Protein AF-A0A661JZH1-F1 (afdb_monomer_lite)

Radius of gyration: 23.4 Å; chains: 1; bounding box: 54×37×54 Å

Sequence (135 aa):
IGDEERGVVWEEVLIYLPTRVRLLLLSATIHNAKQIADWLTWLRSVPCDLVSVDERPVPIFPLFLFPEGELYPLNGKKGVLPIIAKKSSQYHRRRHRRTSFPSVAQILNYLEQANLLPAIFFFKSRSDCDRAVEQ

Foldseek 3Di:
DPPPVCPVVVVVCLLPPQLPDDDDDDDDDDPCQVVVQVVSCVRSVHHRDDDDDPDDPDDDFDWDADQVLDIDTQPDPVGCVVVCVVVVVVVVVVPPDPSPRHQLVRNVVSCVVVVNPPDDDDDPDPVVVVVSVVD

pLDDT: mean 84.64, std 13.68, range [46.34, 96.5]

Structure (mmCIF, N/CA/C/O backbone):
data_AF-A0A661JZH1-F1
#
_entry.id   AF-A0A661JZH1-F1
#
loop_
_atom_site.group_PDB
_atom_site.id
_atom_site.type_symbol
_atom_site.label_atom_id
_atom_site.label_alt_id
_atom_site.label_comp_id
_atom_site.label_asym_id
_atom_site.label_entity_id
_atom_site.label_seq_id
_atom_site.pdbx_PDB_ins_code
_atom_site.Cartn_x
_atom_site.Cartn_y
_atom_site.Cartn_z
_atom_site.occupancy
_atom_site.B_iso_or_equiv
_atom_site.auth_seq_id
_atom_site.auth_comp_id
_atom_site.auth_asym_id
_atom_site.auth_atom_id
_atom_site.pdbx_PDB_model_num
ATOM 1 N N . ILE A 1 1 ? -0.087 6.857 13.119 1.00 59.69 1 ILE A N 1
ATOM 2 C CA . ILE A 1 1 ? 0.827 6.122 14.023 1.00 59.69 1 ILE A CA 1
ATOM 3 C C . ILE A 1 1 ? 2.185 5.851 13.377 1.00 59.69 1 ILE A C 1
ATOM 5 O O . ILE A 1 1 ? 3.168 6.303 13.925 1.00 59.69 1 ILE A O 1
ATOM 9 N N . GLY A 1 2 ? 2.287 5.172 12.225 1.00 59.72 2 GLY A N 1
ATOM 10 C CA . GLY A 1 2 ? 3.595 4.781 11.651 1.00 59.72 2 GLY A CA 1
ATOM 11 C C . GLY A 1 2 ? 4.440 5.878 10.975 1.00 59.72 2 GLY A C 1
ATOM 12 O O . GLY A 1 2 ? 5.429 5.551 10.334 1.00 59.72 2 GLY A O 1
ATOM 13 N N . ASP A 1 3 ? 4.038 7.142 11.078 1.00 73.44 3 ASP A N 1
ATOM 14 C CA . ASP A 1 3 ? 4.778 8.311 10.590 1.00 73.44 3 ASP A CA 1
ATOM 15 C C . ASP A 1 3 ? 5.160 9.115 11.834 1.00 73.44 3 ASP A C 1
ATOM 17 O O . ASP A 1 3 ? 4.276 9.414 12.635 1.00 73.44 3 ASP A O 1
ATOM 21 N N . GLU A 1 4 ? 6.447 9.381 12.047 1.00 72.06 4 GLU A N 1
ATOM 22 C CA . GLU A 1 4 ? 6.952 9.941 13.309 1.00 72.06 4 GLU A CA 1
ATOM 23 C C . GLU A 1 4 ? 6.401 11.346 13.587 1.00 72.06 4 GLU A C 1
ATOM 25 O O . GLU A 1 4 ? 6.013 11.651 14.712 1.00 72.06 4 GLU A O 1
ATOM 30 N N . GLU A 1 5 ? 6.267 12.176 12.553 1.00 70.38 5 GLU A N 1
ATOM 31 C CA . GLU A 1 5 ? 5.800 13.555 12.703 1.00 70.38 5 GLU A CA 1
ATOM 32 C C . GLU A 1 5 ? 4.272 13.640 12.761 1.00 70.38 5 GLU A C 1
ATOM 34 O O . GLU A 1 5 ? 3.702 14.472 13.468 1.00 70.38 5 GLU A O 1
ATOM 39 N N . ARG A 1 6 ? 3.574 12.773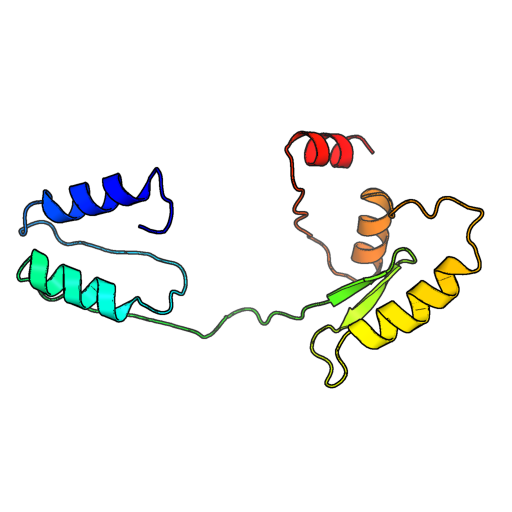 12.018 1.00 75.81 6 ARG A N 1
ATOM 40 C CA . ARG A 1 6 ? 2.108 12.834 11.876 1.00 75.81 6 ARG A CA 1
ATOM 41 C C . ARG A 1 6 ? 1.374 11.829 12.750 1.00 75.81 6 ARG A C 1
ATOM 43 O O . ARG A 1 6 ? 0.150 11.882 12.858 1.00 75.81 6 ARG A O 1
ATOM 50 N N . GLY A 1 7 ? 2.091 10.876 13.333 1.00 78.44 7 GLY A N 1
ATOM 51 C CA . GLY A 1 7 ? 1.533 9.756 14.077 1.00 78.44 7 GLY A CA 1
ATOM 52 C C . GLY A 1 7 ? 0.829 10.188 15.351 1.00 78.44 7 GLY A C 1
ATOM 53 O O . GLY A 1 7 ? -0.290 9.730 15.584 1.00 78.44 7 GLY A O 1
ATOM 54 N N . VAL A 1 8 ? 1.445 11.121 16.078 1.00 83.44 8 VAL A N 1
ATOM 55 C CA . VAL A 1 8 ? 0.961 11.663 17.356 1.00 83.44 8 VAL A CA 1
ATOM 56 C C . VAL A 1 8 ? -0.405 12.328 17.199 1.00 83.44 8 VAL A C 1
ATOM 58 O O . VAL A 1 8 ? -1.313 12.068 17.982 1.00 83.44 8 VAL A O 1
ATOM 61 N N . VAL A 1 9 ? -0.595 13.097 16.122 1.00 87.69 9 VAL A N 1
ATOM 62 C CA . VAL A 1 9 ? -1.858 13.802 15.851 1.00 87.69 9 VAL A CA 1
ATOM 63 C C . VAL A 1 9 ? -3.035 12.826 15.763 1.00 87.69 9 VAL A C 1
ATOM 65 O O . VAL A 1 9 ? -4.118 13.100 16.273 1.00 87.69 9 VAL A O 1
ATOM 68 N N . TRP A 1 10 ? -2.837 11.659 15.143 1.00 87.50 10 TRP A N 1
ATOM 69 C CA . TRP A 1 10 ? -3.893 10.649 15.048 1.00 87.50 10 TRP A CA 1
ATOM 70 C C . TRP A 1 10 ? -4.234 10.026 16.401 1.00 87.50 10 TRP A C 1
ATOM 72 O O . TRP A 1 10 ? -5.406 9.764 16.665 1.00 87.50 10 TRP A O 1
ATOM 82 N N . GLU A 1 11 ? -3.240 9.794 17.255 1.00 88.75 11 GLU A N 1
ATOM 83 C CA . GLU A 1 11 ? -3.466 9.247 18.596 1.00 88.75 11 GLU A CA 1
ATOM 84 C C . GLU A 1 11 ? -4.223 10.241 19.475 1.00 88.75 11 GLU A C 1
ATOM 86 O O . GLU A 1 11 ? -5.228 9.875 20.083 1.00 88.75 11 GLU A O 1
ATOM 91 N N . GLU A 1 12 ? -3.819 11.511 19.463 1.00 91.31 12 GLU A N 1
ATOM 92 C CA . GLU A 1 12 ? -4.502 12.577 20.198 1.00 91.31 12 GLU A CA 1
ATOM 93 C C . GLU A 1 12 ? -5.963 12.713 19.768 1.00 91.31 12 GLU A C 1
ATOM 95 O O . GLU A 1 12 ? -6.857 12.761 20.614 1.00 91.31 12 GLU A O 1
ATOM 100 N N . VAL A 1 13 ? -6.235 12.697 18.458 1.00 91.75 13 VAL A N 1
ATOM 101 C CA . VAL A 1 13 ? -7.612 12.732 17.948 1.00 91.75 13 VAL A CA 1
ATOM 102 C C . VAL A 1 13 ? -8.423 11.555 18.493 1.00 91.75 13 VAL A C 1
ATOM 104 O O . VAL A 1 13 ? -9.553 11.753 18.928 1.00 91.75 13 VAL A O 1
ATOM 107 N N . LEU A 1 14 ? -7.870 10.340 18.521 1.00 92.00 14 LEU A N 1
ATOM 108 C CA . LEU A 1 14 ? -8.584 9.150 19.002 1.00 92.00 14 LEU A CA 1
ATOM 109 C C . LEU A 1 14 ? -8.830 9.169 20.521 1.00 92.00 14 LEU A C 1
ATOM 111 O O . LEU A 1 14 ? -9.884 8.697 20.962 1.00 92.00 14 LEU A O 1
ATOM 115 N N . ILE A 1 15 ? -7.896 9.737 21.292 1.00 92.06 15 ILE A N 1
ATOM 116 C CA . ILE A 1 15 ? -7.983 9.910 22.751 1.00 92.06 15 ILE A CA 1
ATOM 117 C C . ILE A 1 15 ? -9.021 10.972 23.122 1.00 92.06 15 ILE A C 1
ATOM 119 O O . ILE A 1 15 ? -9.869 10.727 23.979 1.00 92.06 15 ILE A O 1
ATOM 123 N N . TYR A 1 16 ? -8.990 12.137 22.473 1.00 94.44 16 TYR A N 1
ATOM 124 C CA . TYR A 1 16 ? -9.860 13.261 22.834 1.00 94.44 16 TYR A CA 1
ATOM 125 C C . TYR A 1 16 ? -11.257 13.192 22.206 1.00 94.44 16 TYR A C 1
ATOM 127 O O . TYR A 1 16 ? -12.163 13.914 22.632 1.00 94.44 16 TYR A O 1
ATOM 135 N N . LEU A 1 17 ? -11.479 12.331 21.207 1.00 95.12 17 LEU A N 1
ATOM 136 C CA . LEU A 1 17 ? -12.785 12.207 20.567 1.00 95.12 17 LEU A CA 1
ATOM 137 C C . LEU A 1 17 ? -13.828 11.627 21.543 1.00 95.12 17 LEU A C 1
ATOM 139 O O . LEU A 1 17 ? -13.639 10.517 22.046 1.00 95.12 17 LEU A O 1
ATOM 143 N N . PRO A 1 18 ? -14.993 12.273 21.742 1.00 94.31 18 PRO A N 1
ATOM 144 C CA . PRO A 1 18 ? -16.040 11.756 22.621 1.00 94.31 18 PRO A CA 1
ATOM 145 C C . PRO A 1 18 ? -16.477 10.329 22.260 1.00 94.31 18 PRO A C 1
ATOM 147 O O . PRO A 1 18 ? -16.667 10.011 21.083 1.00 94.31 18 PRO A O 1
ATOM 150 N N . THR A 1 19 ? -16.708 9.476 23.263 1.00 92.94 19 THR A N 1
ATOM 151 C CA . THR A 1 19 ? -17.062 8.048 23.087 1.00 92.94 19 THR A CA 1
ATOM 152 C C . THR A 1 19 ? -18.367 7.821 22.321 1.00 92.94 19 THR A C 1
ATOM 154 O O . THR A 1 19 ? -18.510 6.810 21.637 1.00 92.94 19 THR A O 1
ATOM 157 N N . ARG A 1 20 ? -19.293 8.790 22.352 1.00 94.19 20 ARG A N 1
ATOM 158 C CA . ARG A 1 20 ? -20.544 8.766 21.569 1.00 94.19 20 ARG A CA 1
ATOM 159 C C . ARG A 1 20 ? -20.327 8.740 20.050 1.00 94.19 20 ARG A C 1
ATOM 161 O O . ARG A 1 20 ? -21.237 8.369 19.315 1.00 94.19 20 ARG A O 1
ATOM 168 N N . VAL A 1 21 ? -19.157 9.170 19.573 1.00 95.25 21 VAL A N 1
ATOM 169 C CA . VAL A 1 21 ? -18.824 9.181 18.146 1.00 95.25 21 VAL A CA 1
ATOM 170 C C . VAL A 1 21 ? -18.358 7.786 17.733 1.00 95.25 21 VAL A C 1
ATOM 172 O O . VAL A 1 21 ? -17.395 7.250 18.290 1.00 95.25 21 VAL A O 1
ATOM 175 N N . ARG A 1 22 ? -19.049 7.201 16.750 1.00 93.44 22 ARG A N 1
ATOM 176 C CA . ARG A 1 22 ? -18.672 5.925 16.134 1.00 93.44 22 ARG A CA 1
ATOM 177 C C . ARG A 1 22 ? -17.532 6.151 15.145 1.00 93.44 22 ARG A C 1
ATOM 179 O O . ARG A 1 22 ? -17.556 7.114 14.384 1.00 93.44 22 ARG A O 1
ATOM 186 N N . LEU A 1 23 ? -16.550 5.259 15.171 1.00 94.50 23 LEU A N 1
ATOM 187 C CA . LEU A 1 23 ? -15.378 5.311 14.306 1.00 94.50 23 LEU A CA 1
ATOM 188 C C . LEU A 1 23 ? -15.500 4.265 13.200 1.00 94.50 23 LEU A C 1
ATOM 190 O O . LEU A 1 23 ? -15.855 3.121 13.472 1.00 94.50 23 LEU A O 1
ATOM 194 N N . LEU A 1 24 ? -15.160 4.662 11.976 1.00 95.50 24 LEU A N 1
ATOM 195 C CA . LEU A 1 24 ? -14.872 3.757 10.869 1.00 95.50 24 LEU A CA 1
ATOM 196 C C . LEU A 1 24 ? -13.411 3.974 10.475 1.00 95.50 24 LEU A C 1
ATOM 198 O O . LEU A 1 24 ? -13.042 5.065 10.044 1.00 95.50 24 LEU A O 1
ATOM 202 N N . LEU A 1 25 ? -12.582 2.951 10.666 1.00 93.69 25 LEU A N 1
ATOM 203 C CA . LEU A 1 25 ? -11.138 3.018 10.452 1.00 93.69 25 LEU A CA 1
ATOM 204 C C . LEU A 1 25 ? -10.787 2.217 9.204 1.00 93.69 25 LEU A C 1
ATOM 206 O O . LEU A 1 25 ? -10.924 0.997 9.185 1.00 93.69 25 LEU A O 1
ATOM 210 N N . LEU A 1 26 ? -10.344 2.912 8.159 1.00 94.81 26 LEU A N 1
ATOM 211 C CA . LEU A 1 26 ? -9.920 2.294 6.907 1.00 94.81 26 LEU A CA 1
ATOM 212 C C . LEU A 1 26 ? -8.395 2.323 6.834 1.00 94.81 26 LEU A C 1
ATOM 214 O O . LEU A 1 26 ? -7.784 3.387 6.912 1.00 94.81 26 LEU A O 1
ATOM 218 N N . SER A 1 27 ? -7.789 1.148 6.694 1.00 92.69 27 SER A N 1
ATOM 219 C CA . SER A 1 27 ? -6.339 0.975 6.620 1.00 92.69 27 SER 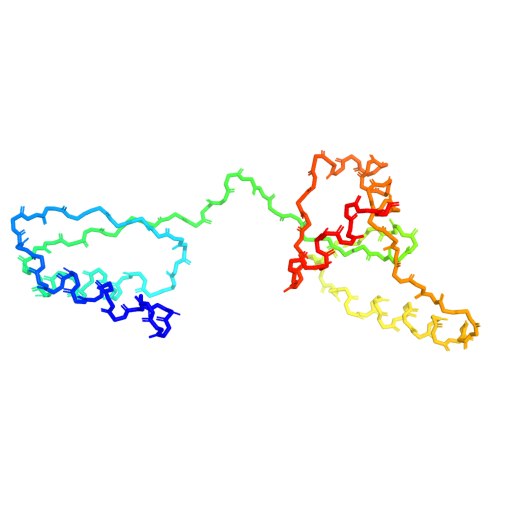A CA 1
ATOM 220 C C . SER A 1 27 ? -5.974 0.012 5.495 1.00 92.69 27 SER A C 1
ATOM 222 O O . SER A 1 27 ? -6.766 -0.848 5.114 1.00 92.69 27 SER A O 1
ATOM 224 N N . ALA A 1 28 ? -4.741 0.125 5.004 1.00 90.12 28 ALA A N 1
ATOM 225 C CA . ALA A 1 28 ? -4.095 -0.971 4.292 1.00 90.12 28 ALA A CA 1
ATOM 226 C C . ALA A 1 28 ? -3.837 -2.159 5.242 1.00 90.12 28 ALA A C 1
ATOM 228 O O . ALA A 1 28 ? -3.953 -2.037 6.466 1.00 90.12 28 ALA A O 1
ATOM 229 N N . THR A 1 29 ? -3.450 -3.302 4.678 1.00 88.44 29 THR A N 1
ATOM 230 C CA . THR A 1 29 ? -3.061 -4.504 5.428 1.00 88.44 29 THR A CA 1
ATOM 231 C C . THR A 1 29 ? -1.892 -4.204 6.375 1.00 88.44 29 THR A C 1
ATOM 233 O O . THR A 1 29 ? -0.799 -3.858 5.919 1.00 88.44 29 THR A O 1
ATOM 236 N N . ILE A 1 30 ? -2.112 -4.349 7.685 1.00 89.94 30 ILE A N 1
ATOM 237 C CA . ILE A 1 30 ? -1.104 -4.154 8.739 1.00 89.94 30 ILE A CA 1
ATOM 238 C C . ILE A 1 30 ? -1.083 -5.361 9.682 1.00 89.94 30 ILE A C 1
ATOM 240 O O . ILE A 1 30 ? -2.126 -5.913 10.026 1.00 89.94 30 ILE A O 1
ATOM 244 N N . HIS A 1 31 ? 0.105 -5.757 10.137 1.00 87.62 31 HIS A N 1
ATOM 245 C CA . HIS A 1 31 ? 0.282 -6.966 10.951 1.00 87.62 31 HIS A CA 1
ATOM 246 C C . HIS A 1 31 ? -0.264 -6.828 12.382 1.00 87.62 31 HIS A C 1
ATOM 248 O O . HIS A 1 31 ? -0.663 -7.813 12.994 1.00 87.62 31 HIS A O 1
ATOM 254 N N . ASN A 1 32 ? -0.297 -5.613 12.929 1.00 91.75 32 ASN A N 1
ATOM 255 C CA . ASN A 1 32 ? -0.714 -5.329 14.304 1.00 91.75 32 ASN A CA 1
ATOM 256 C C . ASN A 1 32 ? -2.150 -4.779 14.408 1.00 91.75 32 ASN A C 1
ATOM 258 O O . ASN A 1 32 ? -2.495 -4.173 15.422 1.00 91.75 32 ASN A O 1
ATOM 262 N N . ALA A 1 33 ? -3.004 -4.999 13.399 1.00 93.38 33 ALA A N 1
ATOM 263 C CA . ALA A 1 33 ? -4.374 -4.469 13.370 1.00 93.38 33 ALA A CA 1
ATOM 264 C C . ALA A 1 33 ? -5.184 -4.830 14.629 1.00 93.38 33 ALA A C 1
ATOM 266 O O . ALA A 1 33 ? -5.896 -3.993 15.183 1.00 93.38 33 ALA A O 1
ATOM 267 N N . LYS A 1 34 ? -5.023 -6.065 15.121 1.00 94.38 34 LYS A N 1
ATOM 268 C CA . LYS A 1 34 ? -5.702 -6.545 16.330 1.00 94.38 34 LYS A CA 1
ATOM 269 C C . LYS A 1 34 ? -5.290 -5.769 17.582 1.00 94.38 34 LYS A C 1
ATOM 271 O O . LYS A 1 34 ? -6.156 -5.372 18.350 1.00 94.38 34 LYS A O 1
ATOM 276 N N . GLN A 1 35 ? -3.999 -5.476 17.741 1.00 95.00 35 GLN A N 1
ATOM 277 C CA . GLN A 1 35 ? -3.500 -4.702 18.883 1.00 95.00 35 GLN A CA 1
ATOM 278 C C . GLN A 1 35 ? -4.096 -3.291 18.906 1.00 95.00 35 GLN A C 1
ATOM 280 O O . GLN A 1 35 ? -4.458 -2.791 19.965 1.00 95.00 35 GLN A O 1
ATOM 285 N N . ILE A 1 36 ? -4.248 -2.669 17.734 1.00 93.50 36 ILE A N 1
ATOM 286 C CA . ILE A 1 36 ? -4.858 -1.340 17.611 1.00 93.50 36 ILE A CA 1
ATOM 287 C C . ILE A 1 36 ? -6.348 -1.393 17.975 1.00 93.50 36 ILE A C 1
ATOM 289 O O . ILE A 1 36 ? -6.825 -0.534 18.715 1.00 93.50 36 ILE A O 1
ATOM 293 N N . ALA A 1 37 ? -7.080 -2.405 17.502 1.00 95.38 37 ALA A N 1
ATOM 294 C CA . ALA A 1 37 ? -8.492 -2.589 17.844 1.00 95.38 37 ALA A CA 1
ATOM 295 C C . ALA A 1 37 ? -8.698 -2.834 19.352 1.00 95.38 37 ALA A C 1
ATOM 297 O O . ALA A 1 37 ? -9.613 -2.271 19.958 1.00 95.38 37 ALA A O 1
ATOM 298 N N . ASP A 1 38 ? -7.820 -3.623 19.974 1.00 96.38 38 ASP A N 1
ATOM 299 C CA . ASP A 1 38 ? -7.859 -3.896 21.413 1.00 96.38 38 ASP A CA 1
ATOM 300 C C . ASP A 1 38 ? -7.535 -2.638 22.229 1.00 96.38 38 ASP A C 1
ATOM 302 O O . ASP A 1 38 ? -8.254 -2.311 23.175 1.00 96.38 38 ASP A O 1
ATOM 306 N N . TRP A 1 39 ? -6.520 -1.873 21.815 1.00 94.88 39 TRP A N 1
ATOM 307 C CA . TRP A 1 39 ? -6.186 -0.582 22.419 1.00 94.88 39 TRP A CA 1
ATOM 308 C C . TRP A 1 39 ? -7.347 0.416 22.328 1.00 94.88 39 TRP A C 1
ATOM 310 O O . TRP A 1 39 ? -7.683 1.052 23.325 1.00 94.88 39 TRP A O 1
ATOM 320 N N . LEU A 1 40 ? -8.016 0.517 21.176 1.00 95.00 40 LEU A N 1
ATOM 321 C CA . LEU A 1 40 ? -9.183 1.390 21.010 1.00 95.00 40 LEU A CA 1
ATOM 322 C C . LEU A 1 40 ? -10.376 0.948 21.855 1.00 95.00 40 LEU A C 1
ATOM 324 O O . LEU A 1 40 ? -11.080 1.794 22.411 1.00 95.00 40 LEU A O 1
ATOM 328 N N . THR A 1 41 ? -10.586 -0.364 21.966 1.00 95.88 41 THR A N 1
ATOM 329 C CA . THR A 1 41 ? -11.638 -0.931 22.815 1.00 95.88 41 THR A CA 1
ATOM 330 C C . THR A 1 41 ? -11.398 -0.568 24.276 1.00 95.88 41 THR A C 1
ATOM 332 O O . THR A 1 41 ? -12.316 -0.105 24.953 1.00 95.88 41 THR A O 1
ATOM 335 N N . TRP A 1 42 ? -10.154 -0.705 24.742 1.00 95.44 42 TRP A N 1
ATOM 336 C CA . TRP A 1 42 ? -9.740 -0.296 26.081 1.00 95.44 42 TRP A CA 1
ATOM 337 C C . TRP A 1 42 ? -9.899 1.217 26.299 1.00 95.44 42 TRP A C 1
ATOM 339 O O . TRP A 1 42 ? -10.555 1.632 27.252 1.00 95.44 42 TRP A O 1
ATOM 349 N N . LEU A 1 43 ? -9.379 2.039 25.382 1.00 94.69 43 LEU A N 1
ATOM 350 C CA . LEU A 1 43 ? -9.373 3.501 25.484 1.00 94.69 43 LEU A CA 1
ATOM 351 C C . LEU A 1 43 ? -10.787 4.096 25.537 1.00 94.69 43 LEU A C 1
ATOM 353 O O . LEU A 1 43 ? -11.047 5.031 26.290 1.00 94.69 43 LEU A O 1
ATOM 357 N N . ARG A 1 44 ? -11.706 3.575 24.716 1.00 93.94 44 ARG A N 1
ATOM 358 C CA . ARG A 1 44 ? -13.048 4.153 24.531 1.00 93.94 44 ARG A CA 1
ATOM 359 C C . ARG A 1 44 ? -14.137 3.415 25.304 1.00 93.94 44 ARG A C 1
ATOM 361 O O . ARG A 1 44 ? -15.263 3.906 25.344 1.00 93.94 44 ARG A O 1
ATOM 368 N N . SER A 1 45 ? -13.825 2.254 25.889 1.00 93.62 45 SER A N 1
ATOM 369 C CA . SER A 1 45 ? -14.794 1.355 26.538 1.00 93.62 45 SER A CA 1
ATOM 370 C C . SER A 1 45 ? -15.976 0.975 25.627 1.00 93.62 45 SER A C 1
ATOM 372 O O . SER A 1 45 ? -17.106 0.802 26.080 1.00 93.62 45 SER A O 1
ATOM 374 N N . VAL A 1 46 ? -15.721 0.865 24.319 1.00 93.56 46 VAL A N 1
ATOM 375 C CA . VA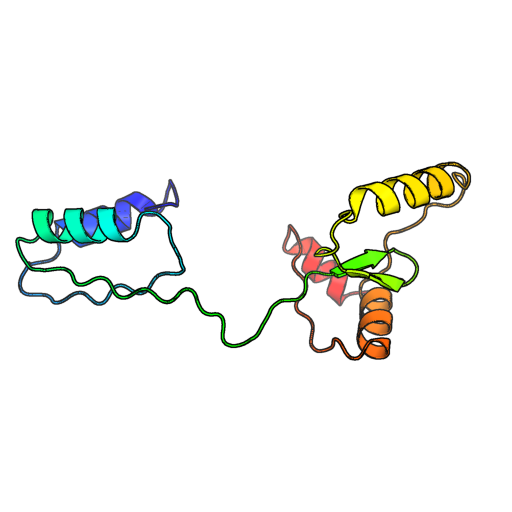L A 1 46 ? -16.693 0.480 23.283 1.00 93.56 46 VAL A CA 1
ATOM 376 C C . VAL A 1 46 ? -16.030 -0.565 22.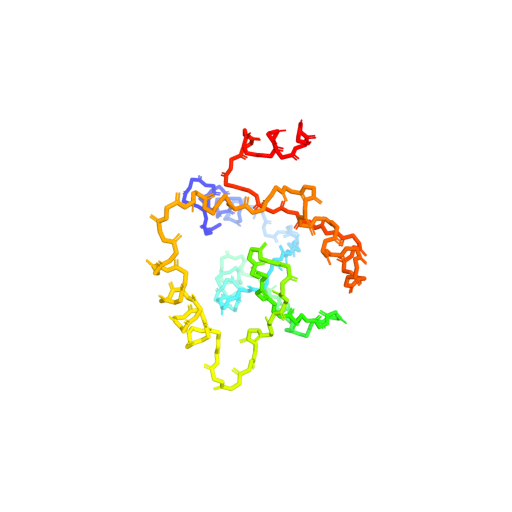381 1.00 93.56 46 VAL A C 1
ATOM 378 O O . VAL A 1 46 ? -14.883 -0.343 21.998 1.00 93.56 46 VAL A O 1
ATOM 381 N N . PRO A 1 47 ? -16.712 -1.665 22.006 1.00 94.94 47 PRO A N 1
ATOM 382 C CA . PRO A 1 47 ? -16.139 -2.674 21.116 1.00 94.94 47 PRO A CA 1
ATOM 383 C C . PRO A 1 47 ? -15.655 -2.087 19.784 1.00 94.94 47 PRO A C 1
ATOM 385 O O . PRO A 1 47 ? -16.377 -1.317 19.143 1.00 94.94 47 PRO A O 1
ATOM 388 N N . CYS A 1 48 ? -14.445 -2.468 19.372 1.00 95.81 48 CYS A N 1
ATOM 389 C CA . CYS A 1 48 ? -13.879 -2.164 18.061 1.00 95.81 48 CYS A CA 1
ATOM 390 C C . CYS A 1 48 ? -13.718 -3.460 17.257 1.00 95.81 48 CYS A C 1
ATOM 392 O O . CYS A 1 48 ? -12.773 -4.221 17.472 1.00 95.81 48 CYS A O 1
ATOM 394 N N . ASP A 1 49 ? -14.633 -3.703 16.321 1.00 96.06 49 ASP A N 1
ATOM 395 C CA . ASP A 1 49 ? -14.587 -4.886 15.465 1.00 96.06 49 ASP A CA 1
ATOM 396 C C . ASP A 1 49 ? -13.506 -4.747 14.387 1.00 96.06 49 ASP A C 1
ATOM 398 O O . ASP A 1 49 ? -13.376 -3.707 13.735 1.00 96.06 49 ASP A O 1
ATOM 402 N N . LEU A 1 50 ? -12.727 -5.812 14.192 1.00 95.88 50 LEU A N 1
ATOM 403 C CA . LEU A 1 50 ? -11.700 -5.889 13.158 1.00 95.88 50 LEU A CA 1
ATOM 404 C C . LEU A 1 50 ? -12.208 -6.732 11.989 1.00 95.88 50 LEU A C 1
ATOM 406 O O . LEU A 1 50 ? -12.529 -7.906 12.159 1.00 95.88 50 LEU A O 1
ATOM 410 N N . VAL A 1 51 ? -12.199 -6.145 10.795 1.00 95.19 51 VAL A N 1
ATOM 411 C CA . VAL A 1 51 ? -12.461 -6.843 9.534 1.00 95.19 51 VAL A CA 1
ATOM 412 C C . VAL A 1 51 ? -11.191 -6.790 8.692 1.00 95.19 51 VAL A C 1
ATOM 414 O O . VAL A 1 51 ? -10.707 -5.706 8.373 1.00 95.19 51 VAL A O 1
ATOM 417 N N . SER A 1 52 ? -10.644 -7.953 8.342 1.00 92.75 52 SER A N 1
ATOM 418 C CA . SER A 1 52 ? -9.432 -8.078 7.528 1.00 92.75 52 SER A CA 1
ATOM 419 C C . SER A 1 52 ? -9.664 -9.012 6.348 1.00 92.75 52 SER A C 1
ATOM 421 O O . SER A 1 52 ? -10.316 -10.046 6.485 1.00 92.75 52 SER A O 1
ATOM 423 N N . VAL A 1 53 ? -9.102 -8.651 5.198 1.00 92.19 53 VAL A N 1
ATOM 424 C CA . VAL A 1 53 ? -9.123 -9.457 3.976 1.00 92.19 53 VAL A CA 1
ATOM 425 C C . VAL A 1 53 ? -7.725 -9.414 3.373 1.00 92.19 53 VAL A C 1
ATOM 427 O O . VAL A 1 53 ? -7.220 -8.333 3.075 1.00 92.19 53 VAL A O 1
ATOM 430 N N . ASP A 1 54 ? -7.119 -10.586 3.194 1.00 90.00 54 ASP A N 1
ATOM 431 C CA . ASP A 1 54 ? -5.781 -10.727 2.602 1.00 90.00 54 ASP A CA 1
ATOM 432 C C . ASP A 1 54 ? -5.831 -11.071 1.105 1.00 90.00 54 ASP A C 1
ATOM 434 O O . ASP A 1 54 ? -4.826 -10.989 0.395 1.00 90.00 54 ASP A O 1
ATOM 438 N N . GLU A 1 55 ? -7.004 -11.465 0.603 1.00 91.62 55 GLU A N 1
ATOM 439 C CA . GLU A 1 55 ? -7.189 -11.827 -0.796 1.00 91.62 55 GLU A CA 1
ATOM 440 C C . GLU A 1 55 ? -7.114 -10.592 -1.697 1.00 91.62 55 GLU A C 1
ATOM 442 O O . GLU A 1 55 ? -7.808 -9.593 -1.497 1.00 91.62 55 GLU A O 1
ATOM 447 N N . ARG A 1 56 ? -6.273 -10.677 -2.733 1.00 92.44 56 ARG A N 1
ATOM 448 C CA . ARG A 1 56 ? -6.140 -9.625 -3.736 1.00 92.44 56 ARG A CA 1
ATOM 449 C C . ARG A 1 56 ? -6.982 -9.966 -4.968 1.00 92.44 56 ARG A C 1
ATOM 451 O O . ARG A 1 56 ? -6.654 -10.944 -5.636 1.00 92.44 56 ARG A O 1
ATOM 458 N N . PRO A 1 57 ? -7.970 -9.131 -5.347 1.00 95.19 57 PRO A N 1
ATOM 459 C CA . PRO A 1 57 ? -8.825 -9.406 -6.507 1.00 95.19 57 PRO A CA 1
ATOM 460 C C . PRO A 1 57 ? -8.065 -9.507 -7.835 1.00 95.19 57 PRO A C 1
ATOM 462 O O . PRO A 1 57 ? -8.464 -10.245 -8.729 1.00 95.19 57 PRO A O 1
ATOM 465 N N . VAL A 1 58 ? -6.962 -8.762 -7.969 1.00 94.69 58 VAL A N 1
ATOM 466 C CA . VAL A 1 58 ? -6.079 -8.807 -9.141 1.00 94.69 58 VAL A CA 1
ATOM 467 C C . VAL A 1 58 ? -4.736 -9.409 -8.720 1.00 94.69 58 VAL A C 1
ATOM 469 O O . VAL A 1 58 ? -3.999 -8.755 -7.970 1.00 94.69 58 VAL A O 1
ATOM 472 N N . PRO A 1 59 ? -4.392 -10.629 -9.173 1.00 91.94 59 PRO A N 1
ATOM 473 C CA . PRO A 1 59 ? -3.106 -11.251 -8.880 1.00 91.94 59 PRO A CA 1
ATOM 474 C C . PRO A 1 59 ? -1.927 -10.398 -9.358 1.00 91.94 59 PRO A C 1
ATOM 476 O O . PRO A 1 59 ? -1.980 -9.780 -10.420 1.00 91.94 59 PRO A O 1
ATOM 479 N N . ILE A 1 60 ? -0.838 -10.391 -8.588 1.00 91.56 60 ILE A N 1
ATOM 480 C CA . ILE A 1 60 ? 0.399 -9.695 -8.960 1.00 91.56 60 ILE A CA 1
ATOM 481 C C . ILE A 1 60 ? 1.434 -10.698 -9.453 1.00 91.56 60 ILE A C 1
ATOM 483 O O . ILE A 1 60 ? 1.720 -11.693 -8.788 1.00 91.56 60 ILE A O 1
ATOM 487 N N . PHE A 1 61 ? 2.072 -10.358 -10.572 1.00 90.44 61 PHE A N 1
ATOM 488 C CA . PHE A 1 61 ? 3.206 -11.086 -11.126 1.00 90.44 61 PHE A CA 1
ATOM 489 C C . PHE A 1 61 ? 4.433 -10.170 -11.146 1.00 90.44 61 PHE A C 1
ATOM 491 O O . PHE A 1 61 ? 4.516 -9.278 -11.989 1.00 90.44 61 PHE A O 1
ATOM 498 N N . PRO A 1 62 ? 5.383 -10.334 -10.211 1.00 90.75 62 PRO A N 1
ATOM 499 C CA . PRO A 1 62 ? 6.553 -9.473 -10.160 1.00 90.75 62 PRO A CA 1
ATOM 500 C C . PRO A 1 62 ? 7.509 -9.829 -11.310 1.00 90.75 62 PRO A C 1
ATOM 502 O O . PRO A 1 62 ? 7.885 -10.992 -11.480 1.00 90.75 62 PRO A O 1
ATOM 505 N N . LEU A 1 63 ? 7.909 -8.824 -12.091 1.00 89.56 63 LEU A N 1
ATOM 506 C CA . LEU A 1 63 ? 8.809 -8.953 -13.239 1.00 89.56 63 LEU A CA 1
ATOM 507 C C . LEU A 1 63 ? 10.060 -8.087 -13.055 1.00 89.56 63 LEU A C 1
ATOM 509 O O . LEU A 1 63 ? 10.027 -7.050 -12.396 1.00 89.56 63 LEU A O 1
ATOM 513 N N . PHE A 1 64 ? 11.156 -8.506 -13.674 1.00 87.94 64 PHE A N 1
ATOM 514 C CA . PHE A 1 64 ? 12.390 -7.744 -13.808 1.00 87.94 64 PHE A CA 1
ATOM 515 C C . PHE A 1 64 ? 12.629 -7.419 -15.284 1.00 87.94 64 PHE A C 1
ATOM 517 O O . PHE A 1 64 ? 12.629 -8.333 -16.106 1.00 87.94 64 PHE A O 1
ATOM 524 N N . LEU A 1 65 ? 12.846 -6.144 -15.608 1.00 87.62 65 LEU A N 1
ATOM 525 C CA . LEU A 1 65 ? 13.149 -5.670 -16.960 1.00 87.62 65 LEU A CA 1
ATOM 526 C C . LEU A 1 65 ? 14.654 -5.400 -17.096 1.00 87.62 65 LEU A C 1
ATOM 528 O O . LEU A 1 65 ? 15.205 -4.570 -16.372 1.00 87.62 65 LEU A O 1
ATOM 532 N N . PHE A 1 66 ? 15.322 -6.090 -18.020 1.00 85.81 66 PHE A N 1
ATOM 533 C CA . PHE A 1 66 ? 16.716 -5.810 -18.372 1.00 85.81 66 PHE A CA 1
ATOM 534 C C . PHE A 1 66 ? 16.819 -4.596 -19.315 1.00 85.81 66 PHE A C 1
ATOM 536 O O . PHE A 1 66 ? 15.867 -4.319 -20.046 1.00 85.81 66 PHE A O 1
ATOM 543 N N . PRO A 1 67 ? 17.964 -3.881 -19.357 1.00 84.00 67 PRO A N 1
ATOM 544 C CA . PRO A 1 67 ? 18.153 -2.731 -20.250 1.00 84.00 67 PRO A CA 1
ATOM 545 C C . PRO A 1 67 ? 17.904 -3.022 -21.741 1.00 84.00 67 PRO A C 1
ATOM 547 O O . PRO A 1 67 ? 17.501 -2.125 -22.478 1.00 84.00 67 PRO A O 1
ATOM 550 N N . GLU A 1 68 ? 18.107 -4.268 -22.184 1.00 83.06 68 GLU A N 1
ATOM 551 C CA . GLU A 1 68 ? 17.803 -4.728 -23.546 1.00 83.06 68 GLU A CA 1
ATOM 552 C C . GLU A 1 68 ? 16.307 -4.937 -23.843 1.00 83.06 68 GLU A C 1
ATOM 554 O O . GLU A 1 68 ? 15.969 -5.255 -24.978 1.00 83.06 68 GLU A O 1
ATOM 559 N N . GLY A 1 69 ? 15.417 -4.796 -22.856 1.00 86.69 69 GLY A N 1
ATOM 560 C CA . GLY A 1 69 ? 13.973 -5.006 -23.021 1.00 86.69 69 GLY A CA 1
ATOM 561 C C . GLY A 1 69 ? 13.467 -6.393 -22.616 1.00 86.69 69 GLY A C 1
ATOM 562 O O . GLY A 1 69 ? 12.269 -6.655 -22.665 1.00 86.69 69 GLY A O 1
ATOM 563 N N . GLU A 1 70 ? 14.349 -7.294 -22.178 1.00 87.31 70 GLU A N 1
ATOM 564 C CA . GLU A 1 70 ? 13.953 -8.641 -21.753 1.00 87.31 70 GLU A CA 1
ATOM 565 C C . GLU A 1 70 ? 13.255 -8.624 -20.381 1.00 87.31 70 GLU A C 1
ATOM 567 O O . GLU A 1 70 ? 13.798 -8.100 -19.405 1.00 87.31 70 GLU A O 1
ATOM 572 N N . LEU A 1 71 ? 12.083 -9.262 -20.287 1.00 88.00 71 LEU A N 1
ATOM 573 C CA . LEU A 1 71 ? 11.318 -9.430 -19.048 1.00 88.00 71 LEU A CA 1
ATOM 574 C C . LEU A 1 71 ? 11.573 -10.799 -18.412 1.00 88.00 71 LEU A C 1
ATOM 576 O O . LEU A 1 71 ? 11.578 -11.824 -19.094 1.00 88.00 71 LEU A O 1
ATOM 580 N N . TYR A 1 72 ? 11.741 -10.832 -17.089 1.00 86.38 72 TYR A N 1
ATOM 581 C CA . TYR A 1 72 ? 11.980 -12.067 -16.344 1.00 86.38 72 TYR A CA 1
ATOM 582 C C . TYR A 1 72 ? 11.127 -12.165 -15.067 1.00 86.38 72 TYR A C 1
ATOM 584 O O . TYR A 1 72 ? 11.112 -11.218 -14.281 1.00 86.38 72 TYR A O 1
ATOM 592 N N . PRO A 1 73 ? 10.453 -13.299 -14.796 1.00 86.44 73 PRO A N 1
ATOM 593 C CA . PRO A 1 73 ? 9.635 -13.464 -13.596 1.00 86.44 73 PRO A CA 1
ATOM 594 C C . PRO A 1 73 ? 10.470 -13.552 -12.310 1.00 86.44 73 PRO A C 1
ATOM 596 O O . PRO A 1 73 ? 11.406 -14.347 -12.198 1.00 86.44 73 PRO A O 1
ATOM 599 N N . LEU A 1 74 ? 10.091 -12.767 -11.300 1.00 81.69 74 LEU A N 1
ATOM 600 C CA . LEU A 1 74 ? 10.752 -12.716 -9.989 1.00 81.69 74 LEU A CA 1
ATOM 601 C C . LEU A 1 74 ? 10.324 -13.846 -9.044 1.00 81.69 74 LEU A C 1
ATOM 603 O O . LEU A 1 74 ? 11.052 -14.177 -8.113 1.00 81.69 74 LEU A O 1
ATOM 607 N N . ASN A 1 75 ? 9.171 -14.463 -9.295 1.00 75.44 75 ASN A N 1
ATOM 608 C CA . ASN A 1 75 ? 8.583 -15.519 -8.465 1.00 75.44 75 ASN A CA 1
ATOM 609 C C . ASN A 1 75 ? 9.144 -16.933 -8.742 1.00 75.44 75 ASN A C 1
ATOM 611 O O . ASN A 1 75 ? 8.670 -17.911 -8.166 1.00 75.44 75 ASN A O 1
ATOM 615 N N . GLY A 1 76 ? 10.139 -17.077 -9.625 1.00 67.75 76 GLY A N 1
ATOM 616 C CA . GLY A 1 76 ? 10.734 -18.377 -9.938 1.00 67.75 76 GLY A CA 1
ATOM 617 C C . GLY A 1 76 ? 11.516 -18.975 -8.760 1.00 67.75 76 GLY A C 1
ATOM 618 O O . GLY A 1 76 ? 12.218 -18.262 -8.048 1.00 67.75 76 GLY A O 1
ATOM 619 N N . LYS A 1 77 ? 11.495 -20.311 -8.609 1.00 64.50 77 LYS A N 1
ATOM 620 C CA . LYS A 1 77 ? 12.173 -21.068 -7.523 1.00 64.50 77 LYS A CA 1
ATOM 621 C C . LYS A 1 77 ? 13.674 -20.767 -7.340 1.00 64.50 77 LYS A C 1
ATOM 623 O O . LYS A 1 77 ? 14.240 -21.113 -6.312 1.00 64.50 77 LYS A O 1
ATOM 628 N N . LYS A 1 78 ? 14.333 -20.181 -8.345 1.00 62.44 78 LYS A N 1
ATOM 629 C CA . LYS A 1 78 ? 15.767 -19.835 -8.332 1.00 62.44 78 LYS A CA 1
ATOM 630 C C . LYS A 1 78 ? 16.042 -18.340 -8.093 1.00 62.44 78 LYS A C 1
ATOM 632 O O . LYS A 1 78 ? 17.208 -17.964 -8.008 1.00 62.44 78 LYS A O 1
ATOM 637 N N . GLY A 1 79 ? 15.003 -17.503 -7.991 1.00 64.06 79 GLY A N 1
ATOM 638 C CA . GLY A 1 79 ? 15.118 -16.042 -7.943 1.00 64.06 79 GLY A CA 1
ATOM 639 C C . GLY A 1 79 ? 15.761 -15.440 -9.203 1.00 64.06 79 GLY A C 1
ATOM 640 O O . GLY A 1 79 ? 16.225 -16.147 -10.098 1.00 64.06 79 GLY A O 1
ATOM 641 N N . VAL A 1 80 ? 15.811 -14.110 -9.282 1.00 68.31 80 VAL A N 1
ATOM 642 C CA . VAL A 1 80 ? 16.486 -13.387 -10.385 1.00 68.31 80 VAL A CA 1
ATOM 643 C C . VAL A 1 80 ? 17.967 -13.137 -10.138 1.00 68.31 80 VAL A C 1
ATOM 645 O O . VAL A 1 80 ? 18.717 -12.926 -11.088 1.00 68.31 80 VAL A O 1
ATOM 648 N N . LEU A 1 81 ? 18.412 -13.176 -8.880 1.00 69.75 81 LEU A N 1
ATOM 649 C CA . LEU A 1 81 ? 19.779 -12.820 -8.488 1.00 69.75 81 LEU A CA 1
ATOM 650 C C . LEU A 1 81 ? 20.862 -13.610 -9.249 1.00 69.75 81 LEU A C 1
ATOM 652 O O . LEU A 1 81 ? 21.811 -12.981 -9.719 1.00 69.75 81 LEU A O 1
ATOM 656 N N . PRO A 1 82 ? 20.737 -14.936 -9.478 1.00 69.50 82 PRO A N 1
ATOM 657 C CA . PRO A 1 82 ? 21.746 -15.685 -10.231 1.00 69.50 82 PRO A CA 1
ATOM 658 C C . PRO A 1 82 ? 21.820 -15.267 -11.704 1.00 69.50 82 PRO A C 1
ATOM 660 O O . PRO A 1 82 ? 22.876 -15.347 -12.328 1.00 69.50 82 PRO A O 1
ATOM 663 N N . ILE A 1 83 ? 20.695 -14.832 -12.271 1.00 70.56 83 ILE A N 1
ATOM 664 C CA . ILE A 1 83 ? 20.580 -14.420 -13.674 1.00 70.56 83 ILE A CA 1
ATOM 665 C C . ILE A 1 83 ? 21.138 -13.014 -13.834 1.00 70.56 83 ILE A C 1
ATOM 667 O O . ILE A 1 83 ? 21.940 -12.782 -14.736 1.00 70.56 83 ILE A O 1
ATOM 671 N N . ILE A 1 84 ? 20.794 -12.115 -12.908 1.00 69.50 84 ILE A N 1
ATOM 672 C CA . ILE A 1 84 ? 21.379 -10.779 -12.817 1.00 69.50 84 ILE A CA 1
ATOM 673 C C . ILE A 1 84 ? 22.897 -10.890 -12.654 1.00 69.50 84 ILE A C 1
ATOM 675 O O . ILE A 1 84 ? 23.607 -10.224 -13.389 1.00 69.50 84 ILE A O 1
ATOM 679 N N . ALA A 1 85 ? 23.417 -11.769 -11.789 1.00 68.81 85 ALA A N 1
ATOM 680 C CA . ALA A 1 85 ? 24.860 -11.963 -11.596 1.00 68.81 85 ALA A CA 1
ATOM 681 C C . ALA A 1 85 ? 25.582 -12.525 -12.841 1.00 68.81 85 ALA A C 1
ATOM 683 O O . ALA A 1 85 ? 26.688 -12.097 -13.191 1.00 68.81 85 ALA A O 1
ATOM 684 N N . LYS A 1 86 ? 24.960 -13.476 -13.551 1.00 67.69 86 LYS A N 1
ATOM 685 C CA . LYS A 1 86 ? 25.504 -14.027 -14.805 1.00 67.69 86 LYS A CA 1
ATOM 686 C C . LYS A 1 86 ? 25.494 -13.001 -15.937 1.00 67.69 86 LYS A C 1
ATOM 688 O O . LYS A 1 86 ? 26.475 -12.891 -16.665 1.00 67.69 86 LYS A O 1
ATOM 693 N N . LYS A 1 87 ? 24.417 -12.224 -16.070 1.00 64.88 87 LYS A N 1
ATOM 694 C CA . LYS A 1 87 ? 24.328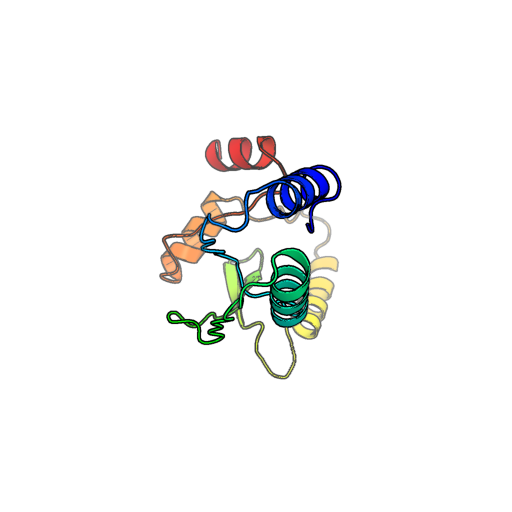 -11.179 -17.095 1.00 64.88 87 LYS A CA 1
ATOM 695 C C . LYS A 1 87 ? 25.192 -9.966 -16.736 1.00 64.88 87 LYS A C 1
ATOM 697 O O . LYS A 1 87 ? 25.890 -9.460 -17.606 1.00 64.88 87 LYS A O 1
ATOM 702 N N . SER A 1 88 ? 25.272 -9.558 -15.468 1.00 63.28 88 SER A N 1
ATOM 703 C CA . SER A 1 88 ? 26.093 -8.419 -15.020 1.00 63.28 88 SER A CA 1
ATOM 704 C C . SER A 1 88 ? 27.596 -8.653 -15.206 1.00 63.28 88 SER A C 1
ATOM 706 O O . SER A 1 88 ? 28.319 -7.747 -15.620 1.00 63.28 88 SER A O 1
ATOM 708 N N . SER A 1 89 ? 28.078 -9.880 -14.983 1.00 58.66 89 SER A N 1
ATOM 709 C CA . SER A 1 89 ? 29.473 -10.261 -15.256 1.00 58.66 89 SER A CA 1
ATOM 710 C C . SER A 1 89 ? 29.804 -10.260 -16.756 1.00 58.66 89 SER A C 1
ATOM 712 O O . SER A 1 89 ? 30.902 -9.856 -17.146 1.00 58.66 89 SER A O 1
ATOM 714 N N . GLN A 1 90 ? 28.842 -10.615 -17.612 1.00 59.00 90 GLN A N 1
ATOM 715 C CA . GLN A 1 90 ? 28.954 -10.485 -19.069 1.00 59.00 90 GLN A CA 1
ATOM 716 C C . GLN A 1 90 ? 28.941 -9.009 -19.520 1.00 59.00 90 GLN A C 1
ATOM 718 O O . GLN A 1 90 ? 29.713 -8.619 -20.399 1.00 59.00 90 GLN A O 1
ATOM 723 N N . TYR A 1 91 ? 28.148 -8.167 -18.853 1.00 53.94 91 TYR A N 1
ATOM 724 C CA . TYR A 1 91 ? 28.111 -6.711 -19.027 1.00 53.94 91 TYR A CA 1
ATOM 725 C C . TYR A 1 91 ? 29.423 -6.021 -18.621 1.00 53.94 91 TYR A C 1
ATOM 727 O O . TYR A 1 91 ? 29.925 -5.159 -19.343 1.00 53.94 91 TYR A O 1
ATOM 735 N N . HIS A 1 92 ? 30.041 -6.427 -17.508 1.00 53.34 92 HIS A N 1
ATOM 736 C CA . HIS A 1 92 ? 31.301 -5.849 -17.032 1.00 53.34 92 HIS A CA 1
ATOM 737 C C . HIS A 1 92 ? 32.514 -6.136 -17.928 1.00 53.34 92 HIS A C 1
ATOM 739 O O . HIS A 1 92 ? 33.513 -5.434 -17.796 1.00 53.34 92 HIS A O 1
ATOM 745 N N . ARG A 1 93 ? 32.449 -7.098 -18.859 1.00 52.25 93 ARG A N 1
ATOM 746 C CA . ARG A 1 93 ? 33.500 -7.300 -19.877 1.00 52.25 93 ARG A CA 1
ATOM 747 C C . ARG A 1 93 ? 33.372 -6.358 -21.081 1.00 52.25 93 ARG A C 1
ATOM 749 O O . ARG A 1 93 ? 34.351 -6.149 -21.784 1.00 52.25 93 ARG A O 1
ATOM 756 N N . ARG A 1 94 ? 32.209 -5.731 -21.301 1.00 53.50 94 ARG A N 1
ATOM 757 C CA . ARG A 1 94 ? 31.941 -4.781 -22.408 1.00 53.50 94 ARG A CA 1
ATOM 758 C C . ARG A 1 94 ? 32.137 -3.308 -22.003 1.00 53.50 94 ARG A C 1
ATOM 760 O O . ARG A 1 94 ? 31.538 -2.403 -22.580 1.00 53.50 94 ARG A O 1
ATOM 767 N N . ARG A 1 95 ? 32.977 -3.066 -20.991 1.00 46.34 95 ARG A N 1
ATOM 768 C CA . ARG A 1 95 ? 33.099 -1.835 -20.182 1.00 46.34 95 ARG A CA 1
ATOM 769 C C . ARG A 1 95 ? 33.776 -0.641 -20.878 1.00 46.34 95 ARG A C 1
ATOM 771 O O . ARG A 1 95 ? 34.571 0.051 -20.259 1.00 46.34 95 ARG A O 1
ATOM 778 N N . HIS A 1 96 ? 33.439 -0.375 -22.138 1.00 47.84 96 HIS A N 1
ATOM 779 C CA . HIS A 1 96 ? 33.832 0.860 -22.833 1.00 47.84 96 HIS A CA 1
ATOM 780 C C . HIS A 1 96 ? 32.682 1.630 -23.492 1.00 47.84 96 HIS A C 1
ATOM 782 O O . HIS A 1 96 ? 32.902 2.727 -23.998 1.00 47.84 96 HIS A O 1
ATOM 788 N N . ARG A 1 97 ? 31.439 1.142 -23.427 1.00 48.00 97 ARG A N 1
ATOM 789 C CA . ARG A 1 97 ? 30.262 1.965 -23.729 1.00 48.00 97 ARG A CA 1
ATOM 790 C C . ARG A 1 97 ? 29.458 2.145 -22.454 1.00 48.00 97 ARG A C 1
ATOM 792 O O . ARG A 1 97 ? 29.097 1.163 -21.818 1.00 48.00 97 ARG A O 1
ATOM 799 N N . ARG A 1 98 ? 29.208 3.404 -22.078 1.00 49.97 98 ARG A N 1
ATOM 800 C CA . ARG A 1 98 ? 28.176 3.793 -21.110 1.00 49.97 98 ARG A CA 1
ATOM 801 C C . ARG A 1 98 ? 26.883 3.076 -21.507 1.00 49.97 98 ARG A C 1
ATOM 803 O O . ARG A 1 98 ? 26.200 3.528 -22.419 1.00 49.97 98 ARG A O 1
ATOM 810 N N . THR A 1 99 ? 26.564 1.947 -20.884 1.00 51.66 99 THR A N 1
ATOM 811 C CA . THR A 1 99 ? 25.229 1.359 -20.979 1.00 51.66 99 THR A CA 1
ATOM 812 C C . THR A 1 99 ? 24.335 2.260 -20.151 1.00 51.66 99 THR A C 1
ATOM 814 O O . THR A 1 99 ? 24.228 2.102 -18.935 1.00 51.66 99 THR A O 1
ATOM 817 N N . SER A 1 100 ? 23.818 3.299 -20.805 1.00 64.25 100 SER A N 1
ATOM 818 C CA . SER A 1 100 ? 22.761 4.129 -20.253 1.00 64.25 100 SER A CA 1
ATOM 819 C C . SER A 1 100 ? 21.621 3.200 -19.864 1.00 64.25 100 SER A C 1
ATOM 821 O O . SER A 1 100 ? 21.279 2.297 -20.628 1.00 64.25 100 SER A O 1
ATOM 823 N N . PHE A 1 101 ? 21.045 3.410 -18.683 1.00 72.25 101 PHE A N 1
ATOM 824 C CA . PHE A 1 101 ? 19.704 2.900 -18.425 1.00 72.25 101 PHE A CA 1
ATOM 825 C C . PHE A 1 101 ? 18.805 3.295 -19.609 1.00 72.25 101 PHE A C 1
ATOM 827 O O . PHE A 1 101 ? 18.999 4.396 -20.150 1.00 72.25 101 PHE A O 1
ATOM 834 N N . PRO A 1 102 ? 17.890 2.411 -20.047 1.00 83.06 102 PRO A N 1
ATOM 835 C CA . PRO A 1 102 ? 16.989 2.747 -21.134 1.00 83.06 102 PRO A CA 1
ATOM 836 C C . PRO A 1 102 ? 16.197 4.001 -20.760 1.00 83.06 102 PRO A C 1
ATOM 838 O O . PRO A 1 102 ? 15.832 4.184 -19.594 1.00 83.06 102 PRO A O 1
ATOM 841 N N . SER A 1 103 ? 15.969 4.874 -21.741 1.00 89.00 103 SER A N 1
ATOM 842 C CA . SER A 1 103 ? 15.090 6.027 -21.549 1.00 89.00 103 SER A CA 1
ATOM 843 C C . SER A 1 103 ? 13.671 5.555 -21.240 1.00 89.00 103 SER A C 1
ATOM 845 O O . SER A 1 103 ? 13.292 4.418 -21.544 1.00 89.00 103 SER A O 1
ATOM 847 N N . VAL A 1 104 ? 12.853 6.429 -20.661 1.00 91.06 104 VAL A N 1
ATOM 848 C CA . VAL A 1 104 ? 11.457 6.078 -20.359 1.00 91.06 104 VAL A CA 1
ATOM 849 C C . VAL A 1 104 ? 10.695 5.741 -21.642 1.00 91.06 104 VAL A C 1
ATOM 851 O O . VAL A 1 104 ? 9.974 4.747 -21.666 1.00 91.06 104 VAL A O 1
ATOM 854 N N . ALA A 1 105 ? 10.960 6.455 -22.740 1.00 90.62 105 ALA A N 1
ATOM 855 C CA . ALA A 1 105 ? 10.428 6.137 -24.065 1.00 90.62 105 ALA A CA 1
ATOM 856 C C . ALA A 1 105 ? 10.799 4.717 -24.544 1.00 90.62 105 ALA A C 1
ATOM 858 O O . ALA A 1 105 ? 9.955 3.996 -25.074 1.00 90.62 105 ALA A O 1
ATOM 859 N N . GLN A 1 106 ? 12.041 4.270 -24.320 1.00 91.69 106 GLN A N 1
ATOM 860 C CA . GLN A 1 106 ? 12.446 2.898 -24.652 1.00 91.69 106 GLN A CA 1
ATOM 861 C C . GLN A 1 106 ? 11.710 1.866 -23.797 1.00 91.69 106 GLN A C 1
ATOM 863 O O . GLN A 1 106 ? 11.255 0.852 -24.322 1.00 91.69 106 GLN A O 1
ATOM 868 N N . ILE A 1 107 ? 11.559 2.131 -22.496 1.00 93.50 107 ILE A N 1
ATOM 869 C CA . ILE A 1 107 ? 10.813 1.244 -21.599 1.00 93.50 107 ILE A CA 1
ATOM 870 C C . ILE A 1 107 ? 9.345 1.153 -22.030 1.00 93.50 107 ILE A C 1
ATOM 872 O O . ILE A 1 107 ? 8.803 0.053 -22.072 1.00 93.50 107 ILE A O 1
ATOM 876 N N . LEU A 1 108 ? 8.717 2.273 -22.397 1.00 94.06 108 LEU A N 1
ATOM 877 C CA . LEU A 1 108 ? 7.342 2.296 -22.902 1.00 94.06 108 LEU A CA 1
ATOM 878 C C . LEU A 1 108 ? 7.175 1.408 -24.138 1.00 94.06 108 LEU A C 1
ATOM 880 O O . LEU A 1 108 ? 6.263 0.587 -24.152 1.00 94.06 108 LEU A O 1
ATOM 884 N N . ASN A 1 109 ? 8.092 1.486 -25.106 1.00 93.94 109 ASN A N 1
ATOM 885 C CA . ASN A 1 109 ? 8.067 0.620 -26.289 1.00 93.94 109 ASN A CA 1
ATOM 886 C C . ASN A 1 109 ? 8.166 -0.870 -25.918 1.00 93.94 109 ASN A C 1
ATOM 888 O O . ASN A 1 109 ? 7.448 -1.697 -26.478 1.00 93.94 109 ASN A O 1
ATOM 892 N N . TYR A 1 110 ? 9.032 -1.231 -24.963 1.00 94.88 110 TYR A N 1
ATOM 893 C CA . TYR A 1 110 ? 9.133 -2.618 -24.492 1.00 94.88 110 TYR A CA 1
ATOM 894 C C . TYR A 1 110 ? 7.844 -3.088 -23.802 1.00 94.88 110 TYR A C 1
ATOM 896 O O . TYR A 1 110 ? 7.410 -4.220 -24.013 1.00 94.88 110 TYR A O 1
ATOM 904 N N . LEU A 1 111 ? 7.211 -2.228 -22.996 1.00 95.38 111 LEU A N 1
ATOM 905 C CA . LEU A 1 111 ? 5.949 -2.544 -22.324 1.00 95.38 111 LEU A CA 1
ATOM 906 C C . LEU A 1 111 ? 4.776 -2.633 -23.306 1.00 95.38 111 LEU A C 1
ATOM 908 O O . LEU A 1 111 ? 3.919 -3.495 -23.132 1.00 95.38 111 LEU A O 1
ATOM 912 N N . GLU A 1 112 ? 4.747 -1.796 -24.343 1.00 96.25 112 GLU A N 1
ATOM 913 C CA . GLU A 1 112 ? 3.745 -1.859 -25.409 1.00 96.25 112 GLU A CA 1
ATOM 914 C C . GLU A 1 112 ? 3.848 -3.177 -26.182 1.00 96.25 112 GLU A C 1
ATOM 916 O O . GLU A 1 112 ? 2.856 -3.893 -26.317 1.00 96.25 112 GLU A O 1
ATOM 921 N N . GLN A 1 113 ? 5.062 -3.564 -26.593 1.00 95.31 113 GLN A N 1
ATOM 922 C CA . GLN A 1 113 ? 5.316 -4.847 -27.262 1.00 95.31 113 GLN A CA 1
ATOM 923 C C . GLN A 1 113 ? 4.926 -6.053 -26.395 1.00 95.31 113 GLN A C 1
ATOM 925 O O . GLN A 1 113 ? 4.513 -7.086 -26.920 1.00 95.31 113 GLN A O 1
ATOM 930 N N . ALA A 1 114 ? 5.040 -5.923 -25.072 1.00 94.31 114 ALA A N 1
ATOM 931 C CA . ALA A 1 114 ? 4.644 -6.947 -24.113 1.00 94.31 114 ALA A CA 1
ATOM 932 C C . ALA A 1 114 ? 3.159 -6.877 -23.697 1.00 94.31 114 ALA A C 1
ATOM 934 O O . ALA A 1 114 ? 2.732 -7.696 -22.884 1.00 94.31 114 ALA A O 1
ATOM 935 N N . ASN A 1 115 ? 2.375 -5.928 -24.227 1.00 95.69 115 ASN A N 1
ATOM 936 C CA . ASN A 1 115 ? 0.986 -5.665 -23.833 1.00 95.69 115 ASN A CA 1
ATOM 937 C C . ASN A 1 115 ? 0.818 -5.420 -22.315 1.00 95.69 115 ASN A C 1
ATOM 939 O O . ASN A 1 115 ? -0.095 -5.939 -21.674 1.00 95.69 115 ASN A O 1
ATOM 943 N N . LEU A 1 116 ? 1.741 -4.650 -21.732 1.00 95.88 116 LEU A N 1
ATOM 944 C CA . LEU A 1 116 ? 1.795 -4.298 -20.306 1.00 95.88 116 LEU A CA 1
ATOM 945 C C . LEU A 1 116 ? 1.458 -2.823 -20.034 1.00 95.88 116 LEU A C 1
ATOM 947 O O . LEU A 1 116 ? 1.722 -2.320 -18.942 1.00 95.88 116 LEU A O 1
ATOM 951 N N . LEU A 1 117 ? 0.896 -2.121 -21.020 1.00 96.19 117 LEU A N 1
ATOM 952 C CA . LEU A 1 117 ? 0.345 -0.780 -20.842 1.00 96.19 117 LEU A CA 1
ATOM 953 C C . LEU A 1 117 ? -1.148 -0.856 -20.469 1.00 96.19 117 LEU A C 1
ATOM 955 O O . LEU A 1 117 ? -1.842 -1.765 -20.926 1.00 96.19 117 LEU A O 1
ATOM 959 N N . PRO A 1 118 ? -1.671 0.093 -19.670 1.00 96.50 118 PRO A N 1
ATOM 960 C CA . PRO A 1 118 ? -0.987 1.259 -19.099 1.00 96.50 118 PRO A CA 1
ATOM 961 C C . PRO A 1 118 ? -0.029 0.904 -17.947 1.00 96.50 118 PRO A C 1
ATOM 963 O O . PRO A 1 118 ? -0.235 -0.074 -17.235 1.00 96.50 118 PRO A O 1
ATOM 966 N N . ALA A 1 119 ? 0.995 1.739 -17.735 1.00 94.50 119 ALA A N 1
ATOM 967 C CA . ALA A 1 119 ? 1.996 1.557 -16.682 1.00 94.50 119 ALA A CA 1
ATOM 968 C C . ALA A 1 119 ? 2.140 2.807 -15.799 1.00 94.50 119 ALA A C 1
ATOM 970 O O . ALA A 1 119 ? 2.080 3.936 -16.284 1.00 94.50 119 ALA A O 1
ATOM 971 N N . ILE A 1 120 ? 2.365 2.596 -14.498 1.00 95.12 120 ILE A N 1
ATOM 972 C CA . ILE A 1 120 ? 2.679 3.650 -13.523 1.00 95.12 120 ILE A CA 1
ATOM 973 C C . ILE A 1 120 ? 4.168 3.556 -13.184 1.00 95.12 120 ILE A C 1
ATOM 975 O O . ILE A 1 120 ? 4.635 2.519 -12.712 1.00 95.12 120 ILE A O 1
ATOM 979 N N . PHE A 1 121 ? 4.903 4.646 -13.401 1.00 93.31 121 PHE A N 1
ATOM 980 C CA . PHE A 1 121 ? 6.324 4.747 -13.077 1.00 93.31 121 PHE A CA 1
ATOM 981 C C . PHE A 1 121 ? 6.516 5.466 -11.743 1.00 93.31 121 PHE A C 1
ATOM 983 O O . PHE A 1 121 ? 5.967 6.543 -11.521 1.00 93.31 121 PHE A O 1
ATOM 990 N N . PHE A 1 122 ? 7.333 4.883 -10.869 1.00 94.38 122 PHE A N 1
ATOM 991 C CA . PHE A 1 122 ? 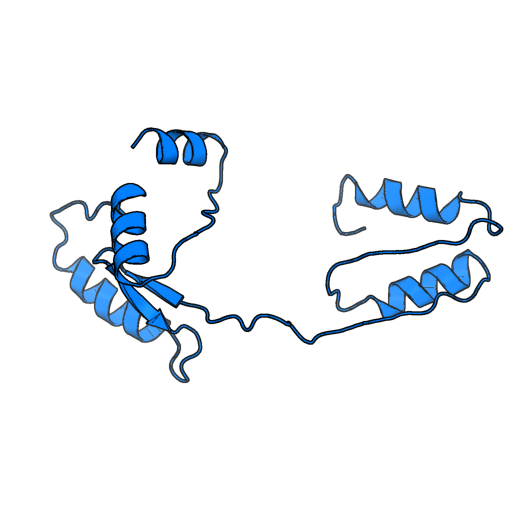7.726 5.500 -9.607 1.00 94.38 122 PHE A CA 1
ATOM 992 C C . PHE A 1 122 ? 9.172 5.982 -9.700 1.00 94.38 122 PHE A C 1
ATOM 994 O O . PHE A 1 122 ? 10.084 5.187 -9.931 1.00 94.38 122 PHE A O 1
ATOM 1001 N N . PHE A 1 123 ? 9.380 7.279 -9.480 1.00 93.06 123 PHE A N 1
ATOM 1002 C CA . PHE A 1 123 ? 10.703 7.891 -9.397 1.00 93.06 123 PHE A CA 1
ATOM 1003 C C . PHE A 1 123 ? 10.996 8.365 -7.971 1.00 93.06 123 PHE A C 1
ATOM 1005 O O . PHE A 1 123 ? 10.096 8.498 -7.144 1.00 93.06 123 PHE A O 1
ATOM 1012 N N . LYS A 1 124 ? 12.276 8.612 -7.670 1.00 92.50 124 LYS A N 1
ATOM 1013 C CA . LYS A 1 124 ? 12.717 9.021 -6.327 1.00 92.50 124 LYS A CA 1
ATOM 1014 C C . LYS A 1 124 ? 12.451 10.493 -6.028 1.00 92.50 124 LYS A C 1
ATOM 1016 O O . LYS A 1 124 ? 12.382 10.866 -4.861 1.00 92.50 124 LYS A O 1
ATOM 1021 N N . SER A 1 125 ? 12.355 11.327 -7.058 1.00 94.50 125 SER A N 1
ATOM 1022 C CA . SER A 1 125 ? 12.173 12.766 -6.913 1.00 94.50 125 SER A CA 1
ATOM 1023 C C . SER A 1 125 ? 11.235 13.322 -7.977 1.00 94.50 125 SER A C 1
ATOM 1025 O O . SER A 1 125 ? 11.065 12.741 -9.048 1.00 94.50 125 SER A O 1
ATOM 1027 N N . ARG A 1 126 ? 10.654 14.489 -7.691 1.00 94.19 126 ARG A N 1
ATOM 1028 C CA . ARG A 1 126 ? 9.825 15.217 -8.655 1.00 94.19 126 ARG A CA 1
ATOM 1029 C C . ARG A 1 126 ? 10.609 15.587 -9.918 1.00 94.19 126 ARG A C 1
ATOM 1031 O O . ARG A 1 126 ? 10.096 15.405 -11.011 1.00 94.19 126 ARG A O 1
ATOM 1038 N N . SER A 1 127 ? 11.862 16.018 -9.773 1.00 93.31 127 SER A N 1
ATOM 1039 C CA . SER A 1 127 ? 12.709 16.368 -10.918 1.00 93.31 127 SER A CA 1
ATOM 1040 C C . SER A 1 127 ? 13.064 15.161 -11.793 1.00 93.31 127 SER A C 1
ATOM 1042 O O . SER A 1 127 ? 13.293 15.323 -12.987 1.00 93.31 127 SER A O 1
ATOM 1044 N N . ASP A 1 128 ? 13.103 13.942 -11.244 1.00 91.25 128 ASP A N 1
ATOM 1045 C CA . ASP A 1 128 ? 13.215 12.720 -12.051 1.00 91.25 128 ASP A CA 1
ATOM 1046 C C . ASP A 1 128 ? 11.951 12.473 -12.881 1.00 91.25 128 ASP A C 1
ATOM 1048 O O . ASP A 1 128 ? 12.068 12.105 -14.048 1.00 91.25 128 ASP A O 1
ATOM 1052 N N . CYS A 1 129 ? 10.765 12.698 -12.301 1.00 92.62 129 CYS A N 1
ATOM 1053 C CA . CYS A 1 129 ? 9.499 12.603 -13.030 1.00 92.62 129 CYS A CA 1
ATOM 1054 C C . CYS A 1 129 ? 9.443 13.618 -14.176 1.00 92.62 129 CYS A C 1
ATOM 1056 O O . CYS A 1 129 ? 9.106 13.246 -15.295 1.00 92.62 129 CYS A O 1
ATOM 1058 N N . ASP A 1 130 ? 9.807 14.875 -13.914 1.00 93.00 130 ASP A N 1
ATOM 1059 C CA . ASP A 1 130 ? 9.764 15.938 -14.924 1.00 93.00 130 ASP A CA 1
ATOM 1060 C C . ASP A 1 130 ? 10.703 15.594 -16.100 1.00 93.00 130 ASP A C 1
ATOM 1062 O O . ASP A 1 130 ? 10.286 15.563 -17.257 1.00 93.00 130 ASP A O 1
ATOM 1066 N N . ARG A 1 131 ? 11.937 15.160 -15.801 1.00 90.12 131 ARG A N 1
ATOM 1067 C CA . ARG A 1 131 ? 12.901 14.696 -16.817 1.00 90.12 131 ARG A CA 1
ATOM 1068 C C . ARG A 1 131 ? 12.463 13.450 -17.582 1.00 90.12 131 ARG A C 1
ATOM 1070 O O . ARG A 1 131 ? 12.980 13.204 -18.666 1.00 90.12 131 ARG A O 1
ATOM 1077 N N . ALA A 1 132 ? 11.613 12.610 -16.999 1.00 89.56 132 ALA A N 1
ATOM 1078 C CA . ALA A 1 132 ? 11.078 11.426 -17.662 1.00 89.56 132 ALA A CA 1
ATOM 1079 C C . ALA A 1 132 ? 10.001 11.776 -18.697 1.00 89.56 132 ALA A C 1
ATOM 1081 O O . ALA A 1 132 ? 9.854 11.043 -19.670 1.00 89.56 132 ALA A O 1
ATOM 1082 N N . VAL A 1 133 ? 9.269 12.873 -18.484 1.00 88.81 133 VAL A N 1
ATOM 1083 C CA . VAL A 1 133 ? 8.227 13.370 -19.396 1.00 88.81 133 VAL A CA 1
ATOM 1084 C C . VAL A 1 133 ? 8.824 14.173 -20.553 1.00 88.81 133 VAL A C 1
ATOM 1086 O O . VAL A 1 133 ? 8.288 14.145 -21.653 1.00 88.81 133 VAL A O 1
ATOM 1089 N N . GLU A 1 134 ? 9.929 14.880 -20.313 1.00 85.31 134 GLU A N 1
ATOM 1090 C CA . GLU A 1 134 ? 10.610 15.714 -21.317 1.00 85.31 134 GLU A CA 1
ATOM 1091 C C . GLU A 1 134 ? 11.479 14.928 -22.325 1.00 85.31 134 GLU A C 1
ATOM 1093 O O . GLU A 1 134 ? 12.024 15.531 -23.250 1.00 85.31 134 GLU A O 1
ATOM 1098 N N . GLN A 1 135 ? 11.646 13.612 -22.133 1.00 71.69 135 GLN A N 1
ATOM 1099 C CA . GLN A 1 135 ? 12.416 12.714 -23.015 1.00 71.69 135 GLN A CA 1
ATOM 1100 C C . GLN A 1 135 ? 11.633 12.290 -24.254 1.00 71.69 135 GLN A C 1
ATOM 1102 O O . GLN A 1 135 ? 12.273 12.238 -25.329 1.00 71.69 135 GLN A O 1
#

Secondary structure (DSSP, 8-state):
--STTTHHHHHHHHHHS-TTS---------TTHHHHHHHHHHHHTS----------SS----EEE-TTS-EEETTSTT-SHHHHHHHHHHHHTTTTS--PPPPHHHHHHHHHHTT--S-----SSHHHHHHHH--